Protein AF-A0A7S3LZS3-F1 (afdb_monomer_lite)

InterPro domains:
  IPR000595 Cyclic nucleotide-binding domain [PF00027] (1-46)
  IPR000595 Cyclic nucleotide-binding domain [PS50042] (1-44)
  IPR014710 RmlC-like jelly roll fold [G3DSA:2.60.120.10] (1-63)
  IPR018490 Cyclic nucleotide-binding domain superfamily [SSF51206] (1-46)

Sequence (162 aa):
VAELGPGDSFGEVALLLGVVSPVSVVAATDVTLLVMKDEVFLELAEAGGPELRTSLAAPADRYGAGIATLEAQQQEVRSRVKSLLPGWNWVGESDTAVGSAGTLEFDRLMGTVGSELYSRGNVVALGCQRLRVVEHGQCSVARGGRKVREIREGDFFGPEVA

Foldseek 3Di:
DDDDDPPDDDCLLCLVLLEDQQDDDDDPDDDDDDDDDSVVSNVVDVVVPPVSSCVSQVSCVVVQNHNVSVVVQLVVQLVVVCVLCVPDPQPAPPPDDDDPDRNVVSVVVSSYDDDDDDDPPDDPDDQFADKDAAQADKDFDDDPNHGDDIHGHSDIDGNVND

Radius of gyration: 18.59 Å; chains: 1; bounding box: 37×46×46 Å

Secondary structure (DSSP, 8-state):
-----TT---SHHHHHHTS--S-----SS--------HHHHHHHHHHTHHHHHHHHHHHHHTTT--HHHHHHHHHHHHHHHHHH-TTS--TT-----S-TTHHHHHHHHHHH-------TT----SS--S-EE--SSEEEEEETTEEEEEEETT-EE-GGG-

pLDDT: mean 76.86, std 13.48, range [41.47, 92.38]

Structure (mmCIF, N/CA/C/O backbone):
data_AF-A0A7S3LZS3-F1
#
_entry.id   AF-A0A7S3LZS3-F1
#
loop_
_atom_site.group_PDB
_atom_site.id
_atom_site.type_symbol
_atom_site.label_atom_id
_atom_site.label_alt_id
_atom_site.label_comp_id
_atom_site.label_asym_id
_atom_site.label_entity_id
_atom_site.label_seq_id
_atom_site.pdbx_PDB_ins_code
_atom_site.Cartn_x
_atom_site.Cartn_y
_atom_site.Cartn_z
_atom_site.occupancy
_atom_site.B_iso_or_equiv
_atom_site.auth_seq_id
_atom_site.auth_comp_id
_atom_site.auth_asym_id
_atom_site.auth_atom_id
_atom_site.pdbx_PDB_model_num
ATOM 1 N N . VAL A 1 1 ? 6.845 7.481 13.403 1.00 68.12 1 VAL A N 1
ATOM 2 C CA . VAL A 1 1 ? 5.365 7.439 13.433 1.00 68.12 1 VAL A CA 1
ATOM 3 C C . VAL A 1 1 ? 4.890 8.862 13.251 1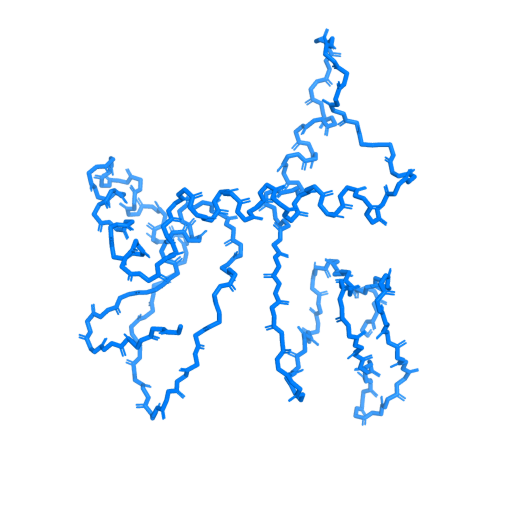.00 68.12 1 VAL A C 1
ATOM 5 O O . VAL A 1 1 ? 5.463 9.731 13.897 1.00 68.12 1 VAL A O 1
ATOM 8 N N . ALA A 1 2 ? 3.950 9.100 12.342 1.00 81.75 2 ALA A N 1
ATOM 9 C CA . ALA A 1 2 ? 3.384 10.420 12.102 1.00 81.75 2 ALA A CA 1
ATOM 10 C C . ALA A 1 2 ? 1.874 10.403 12.351 1.00 81.75 2 ALA A C 1
ATOM 12 O O . ALA A 1 2 ? 1.241 9.360 12.184 1.00 81.75 2 ALA A O 1
ATOM 13 N N . GLU A 1 3 ? 1.327 11.543 12.759 1.00 88.38 3 GLU A N 1
ATOM 14 C CA . GLU A 1 3 ? -0.105 11.730 12.995 1.00 88.38 3 GLU A CA 1
ATOM 15 C C . GLU A 1 3 ? -0.724 12.484 11.814 1.00 88.38 3 GLU A C 1
ATOM 17 O O . GLU A 1 3 ? -0.140 13.451 11.320 1.00 88.38 3 GLU A O 1
ATOM 22 N N . LEU A 1 4 ? -1.890 12.015 11.362 1.00 87.75 4 LEU A N 1
ATOM 23 C CA . LEU A 1 4 ? -2.684 12.637 10.303 1.00 87.75 4 LEU A CA 1
ATOM 24 C C . LEU A 1 4 ? -3.884 13.350 10.925 1.00 87.75 4 LEU A C 1
ATOM 26 O O . LEU A 1 4 ? -4.530 12.813 11.829 1.00 87.75 4 LEU A O 1
ATOM 30 N N . GLY A 1 5 ? -4.184 14.547 10.432 1.00 89.25 5 GLY A N 1
ATOM 31 C CA . GLY A 1 5 ? -5.295 15.378 10.875 1.00 89.25 5 GLY A CA 1
ATOM 32 C C . GLY A 1 5 ? -6.348 15.625 9.788 1.00 89.25 5 GLY A C 1
ATOM 33 O O . GLY A 1 5 ? -6.229 15.157 8.654 1.00 89.25 5 GLY A O 1
ATOM 34 N N . PRO A 1 6 ? -7.415 16.375 10.120 1.00 92.38 6 PRO A N 1
ATOM 35 C CA . PRO A 1 6 ? -8.429 16.766 9.148 1.00 92.38 6 PRO A CA 1
ATOM 36 C C . PRO A 1 6 ? -7.825 17.520 7.954 1.00 92.38 6 PRO A C 1
ATOM 38 O O . PRO A 1 6 ? -7.170 18.545 8.133 1.00 92.38 6 PRO A O 1
ATOM 41 N N . GLY A 1 7 ? -8.102 17.037 6.741 1.00 87.44 7 GLY A N 1
ATOM 42 C CA . GLY A 1 7 ? -7.610 17.623 5.488 1.00 87.44 7 GLY A CA 1
ATOM 43 C C . GLY A 1 7 ? -6.347 16.962 4.931 1.00 87.44 7 GLY A C 1
ATOM 44 O O . GLY A 1 7 ? -6.025 17.205 3.769 1.00 87.44 7 GLY A O 1
ATOM 45 N N . ASP A 1 8 ? -5.681 16.101 5.703 1.00 88.38 8 ASP A N 1
ATOM 46 C CA . ASP A 1 8 ? -4.566 15.302 5.195 1.00 88.38 8 ASP A CA 1
ATOM 47 C C . ASP A 1 8 ? -5.067 14.164 4.289 1.00 88.38 8 ASP A C 1
ATOM 49 O O . ASP A 1 8 ? -6.138 13.587 4.502 1.00 88.38 8 ASP A O 1
ATOM 53 N N . SER A 1 9 ? -4.265 13.827 3.279 1.00 87.50 9 SER A N 1
ATOM 54 C CA . SER A 1 9 ? -4.457 12.665 2.410 1.00 87.50 9 SER A CA 1
ATOM 55 C C . SER A 1 9 ? -3.380 11.615 2.669 1.00 87.50 9 SER A C 1
ATOM 57 O O . SER A 1 9 ? -2.319 11.914 3.219 1.00 87.50 9 SER A O 1
ATOM 59 N N . PHE A 1 10 ? -3.656 10.375 2.275 1.00 89.12 10 PHE A N 1
ATOM 60 C CA . PHE A 1 10 ? -2.674 9.298 2.291 1.00 89.12 10 PHE A CA 1
ATOM 61 C C . PHE A 1 10 ? -2.948 8.297 1.164 1.00 89.12 10 PHE A C 1
ATOM 63 O O . PHE A 1 10 ? -4.088 8.111 0.734 1.00 89.12 10 PHE A O 1
ATOM 70 N N . GLY A 1 11 ? -1.896 7.594 0.735 1.00 86.69 11 GLY A N 1
ATOM 71 C CA . GLY A 1 11 ? -1.967 6.543 -0.287 1.00 86.69 11 GLY A CA 1
ATOM 72 C C . GLY A 1 11 ? -1.809 7.040 -1.726 1.00 86.69 11 GLY A C 1
ATOM 73 O O . GLY A 1 11 ? -1.662 6.222 -2.630 1.00 86.69 11 GLY A O 1
ATOM 74 N N . GLU A 1 12 ? -1.761 8.352 -1.952 1.00 88.25 12 GLU A N 1
ATOM 75 C CA . GLU A 1 12 ? -1.657 8.942 -3.286 1.00 88.25 12 GLU A CA 1
ATOM 76 C C . GLU A 1 12 ? -0.377 8.544 -4.022 1.00 88.25 12 GLU A C 1
ATOM 78 O O . GLU A 1 12 ? -0.433 8.188 -5.196 1.00 88.25 12 GLU A O 1
ATOM 83 N N . VAL A 1 13 ? 0.770 8.510 -3.339 1.00 86.38 13 VAL A N 1
ATOM 84 C CA . VAL A 1 13 ? 2.030 8.100 -3.977 1.00 86.38 13 VAL A CA 1
ATOM 85 C C . VAL A 1 13 ? 2.019 6.617 -4.333 1.00 86.38 13 VAL A C 1
ATOM 87 O O . VAL A 1 13 ? 2.470 6.240 -5.412 1.00 86.38 13 VAL A O 1
ATOM 90 N N . ALA A 1 14 ? 1.451 5.775 -3.468 1.00 84.00 14 ALA A N 1
ATOM 91 C CA . ALA A 1 14 ? 1.305 4.351 -3.749 1.00 84.00 14 ALA A CA 1
ATOM 92 C C . ALA A 1 14 ? 0.425 4.122 -4.991 1.00 84.00 14 ALA A C 1
ATOM 94 O O . ALA A 1 14 ? 0.798 3.343 -5.866 1.00 84.00 14 ALA A O 1
ATOM 95 N N . LEU A 1 15 ? -0.677 4.873 -5.126 1.00 85.69 15 LEU A N 1
ATOM 96 C CA . LEU A 1 15 ? -1.522 4.852 -6.323 1.00 85.69 15 LEU A CA 1
ATOM 97 C C . LEU A 1 15 ? -0.771 5.342 -7.568 1.00 85.69 15 LEU A C 1
ATOM 99 O O . LEU A 1 15 ? -0.784 4.656 -8.586 1.00 85.69 15 LEU A O 1
ATOM 103 N N . LEU A 1 16 ? -0.075 6.483 -7.492 1.00 85.75 16 LEU A N 1
ATOM 104 C CA . LEU A 1 16 ? 0.676 7.052 -8.622 1.00 85.75 16 LEU A CA 1
ATOM 105 C C . LEU A 1 16 ? 1.775 6.122 -9.146 1.00 85.75 16 LEU A C 1
ATOM 107 O O . LEU A 1 16 ? 2.057 6.140 -10.346 1.00 85.75 16 LEU A O 1
ATOM 111 N N . LEU A 1 17 ? 2.398 5.351 -8.254 1.00 80.56 17 LEU A N 1
ATOM 112 C CA . LEU A 1 17 ? 3.433 4.371 -8.582 1.00 80.56 17 LEU A CA 1
ATOM 113 C C . LEU A 1 17 ? 2.859 2.984 -8.918 1.00 80.56 17 LEU A C 1
ATOM 115 O O . LEU A 1 17 ? 3.610 2.112 -9.345 1.00 80.56 17 LEU A O 1
ATOM 119 N N . GLY A 1 18 ? 1.551 2.771 -8.741 1.00 78.19 18 GLY A N 1
ATOM 120 C CA . GLY A 1 18 ? 0.898 1.484 -8.983 1.00 78.19 18 GLY A CA 1
ATOM 121 C C . GLY A 1 18 ? 1.338 0.383 -8.016 1.00 78.19 18 GLY A C 1
ATOM 122 O O . GLY A 1 18 ? 1.391 -0.781 -8.403 1.00 78.19 18 GLY A O 1
ATOM 123 N N . VAL A 1 19 ? 1.674 0.739 -6.774 1.00 72.06 19 VAL A N 1
ATOM 124 C CA . VAL A 1 19 ? 2.247 -0.182 -5.782 1.00 72.06 19 VAL A CA 1
ATOM 125 C C . VAL A 1 19 ? 1.420 -0.265 -4.508 1.00 72.06 19 VAL A C 1
ATOM 127 O O . VAL A 1 19 ? 0.592 0.592 -4.205 1.00 72.06 19 VAL A O 1
ATOM 130 N N . VAL A 1 20 ? 1.675 -1.304 -3.713 1.00 72.12 20 VAL A N 1
ATOM 131 C CA . VAL A 1 20 ? 1.108 -1.414 -2.367 1.00 72.12 20 VAL A CA 1
ATOM 132 C C . VAL A 1 20 ? 1.815 -0.427 -1.437 1.00 72.12 20 VAL A C 1
ATOM 134 O O . VAL A 1 20 ? 3.044 -0.368 -1.410 1.00 72.12 20 VAL A O 1
ATOM 137 N N . SER A 1 21 ? 1.043 0.340 -0.663 1.00 75.50 21 SER A N 1
ATOM 138 C CA . SER A 1 21 ? 1.607 1.223 0.362 1.00 75.50 21 SER A CA 1
ATOM 139 C C . SER A 1 21 ? 2.284 0.390 1.460 1.00 75.50 21 SER A C 1
ATOM 141 O O . SER A 1 21 ? 1.618 -0.452 2.066 1.00 75.50 21 SER A O 1
ATOM 143 N N . PRO A 1 22 ? 3.559 0.651 1.788 1.00 69.56 22 PRO A N 1
ATOM 144 C CA . PRO A 1 22 ? 4.241 0.012 2.913 1.00 69.56 22 PRO A CA 1
ATOM 145 C C . PRO A 1 22 ? 3.827 0.627 4.259 1.00 69.56 22 PRO A C 1
ATOM 147 O O . PRO A 1 22 ? 4.209 0.141 5.324 1.00 69.56 22 PRO A O 1
ATOM 150 N N . VAL A 1 23 ? 3.052 1.716 4.229 1.00 75.19 23 VAL A N 1
ATOM 151 C CA . VAL A 1 23 ? 2.573 2.416 5.419 1.00 75.19 23 VAL A CA 1
ATOM 152 C C . VAL A 1 23 ? 1.200 1.882 5.800 1.00 75.19 23 VAL A C 1
ATOM 154 O O . VAL A 1 23 ? 0.252 1.937 5.017 1.00 75.19 23 VAL A O 1
ATOM 157 N N . SER A 1 24 ? 1.088 1.408 7.039 1.00 80.12 24 SER A N 1
ATOM 158 C CA . SER A 1 24 ? -0.198 1.105 7.664 1.00 80.12 24 SER A CA 1
ATOM 159 C C . SER A 1 24 ? -0.777 2.365 8.297 1.00 80.12 24 SER A C 1
ATOM 161 O O . SER A 1 24 ? -0.112 3.014 9.104 1.00 80.12 24 SER A O 1
ATOM 163 N N . VAL A 1 25 ? -2.027 2.683 7.969 1.00 82.94 25 VAL A N 1
ATOM 164 C CA . VAL A 1 25 ? -2.783 3.766 8.606 1.00 82.94 25 VAL A CA 1
ATOM 165 C C . VAL A 1 25 ? -3.795 3.143 9.557 1.00 82.94 25 VAL A C 1
ATOM 167 O O . VAL A 1 25 ? -4.578 2.279 9.165 1.00 82.94 25 VAL A O 1
ATOM 170 N N . VAL A 1 26 ? -3.758 3.562 10.821 1.00 85.38 26 VAL A N 1
ATOM 171 C CA . VAL A 1 26 ? -4.650 3.071 11.876 1.00 85.38 26 VAL A CA 1
ATOM 172 C C . VAL A 1 26 ? -5.415 4.257 12.442 1.00 85.38 26 VAL A C 1
ATOM 174 O O . VAL A 1 26 ? -4.812 5.261 12.816 1.00 85.38 26 VAL A O 1
ATOM 177 N N . ALA A 1 27 ? -6.741 4.147 12.501 1.00 86.31 27 ALA A N 1
ATOM 178 C CA . ALA A 1 27 ? -7.576 5.179 13.095 1.00 86.31 27 ALA A CA 1
ATOM 179 C C . ALA A 1 27 ? -7.328 5.247 14.612 1.00 86.31 27 ALA A C 1
ATOM 181 O O . ALA A 1 27 ? -7.524 4.261 15.321 1.00 86.31 27 ALA A O 1
ATOM 182 N N . ALA A 1 28 ? -6.877 6.405 15.102 1.00 87.88 28 ALA A N 1
ATOM 183 C CA . ALA A 1 28 ? -6.671 6.643 16.533 1.00 87.88 28 ALA A CA 1
ATOM 184 C C . ALA A 1 28 ? -7.990 6.928 17.278 1.00 87.88 28 ALA A C 1
ATOM 186 O O . ALA A 1 28 ? -8.096 6.687 18.479 1.00 87.88 28 ALA A O 1
ATOM 187 N N . THR A 1 29 ? -8.992 7.431 16.557 1.00 88.25 29 THR A N 1
ATOM 188 C CA . THR A 1 29 ? -10.354 7.716 17.027 1.00 88.25 29 THR A CA 1
ATOM 189 C C . THR A 1 29 ? -11.359 7.286 15.961 1.00 88.25 29 THR A C 1
ATOM 191 O O . THR A 1 29 ? -10.967 6.860 14.874 1.00 88.25 29 THR A O 1
ATOM 194 N N . ASP A 1 30 ? -12.654 7.454 16.225 1.00 91.25 30 ASP A N 1
ATOM 195 C CA . ASP A 1 30 ? -13.660 7.387 15.165 1.00 91.25 30 ASP A CA 1
ATOM 196 C C . ASP A 1 30 ? -13.346 8.449 14.098 1.00 91.25 30 ASP A C 1
ATOM 198 O O . ASP A 1 30 ? -13.105 9.617 14.419 1.00 91.25 30 ASP A O 1
ATOM 202 N N . VAL A 1 31 ? -13.313 8.038 12.829 1.00 90.69 31 VAL A N 1
ATOM 203 C CA . VAL A 1 31 ? -12.974 8.898 11.687 1.00 90.69 31 VAL A CA 1
ATOM 204 C C . VAL A 1 31 ? -14.014 8.762 10.583 1.00 90.69 31 VAL A C 1
ATOM 206 O O . VAL A 1 31 ? -14.589 7.698 10.368 1.00 90.69 31 VAL A O 1
ATOM 209 N N . THR A 1 32 ? -14.235 9.852 9.853 1.00 91.44 32 THR A N 1
ATOM 210 C CA . THR A 1 32 ? -14.983 9.851 8.591 1.00 91.44 32 THR A CA 1
ATOM 211 C C . THR A 1 32 ? -14.017 10.220 7.478 1.00 91.44 32 THR A C 1
ATOM 213 O O . THR A 1 32 ? -13.337 11.239 7.573 1.00 91.44 32 THR A O 1
ATOM 216 N N . LEU A 1 33 ? -13.950 9.393 6.435 1.00 89.38 33 LEU A N 1
ATOM 217 C CA . LEU A 1 33 ? -13.035 9.577 5.312 1.00 89.38 33 LEU A CA 1
ATOM 218 C C . LEU A 1 33 ? -13.816 9.832 4.024 1.00 89.38 33 LEU A C 1
ATOM 220 O O . LEU A 1 33 ? -14.845 9.204 3.775 1.00 89.38 33 LEU A O 1
ATOM 224 N N . LEU A 1 34 ? -13.291 10.729 3.192 1.00 91.31 34 LEU A N 1
ATOM 225 C CA . LEU A 1 34 ? -13.705 10.858 1.800 1.00 91.31 34 LEU A CA 1
ATOM 226 C C . LEU A 1 34 ? -12.805 9.951 0.963 1.00 91.31 34 LEU A C 1
ATOM 228 O O . LEU A 1 34 ? -11.584 10.033 1.063 1.00 91.31 34 LEU A O 1
ATOM 232 N N . VAL A 1 35 ? -13.407 9.072 0.164 1.00 90.19 35 VAL A N 1
ATOM 233 C CA . VAL A 1 35 ? -12.679 8.047 -0.592 1.00 90.19 35 VAL A CA 1
ATOM 234 C C . VAL A 1 35 ? -12.919 8.239 -2.082 1.00 90.19 35 VAL A C 1
ATOM 236 O O . VAL A 1 35 ? -14.059 8.392 -2.522 1.00 90.19 35 VAL A O 1
ATOM 239 N N . MET A 1 36 ? -11.837 8.196 -2.853 1.00 88.94 36 MET A N 1
ATOM 240 C CA . MET A 1 36 ? -11.851 8.185 -4.312 1.00 88.94 36 MET A CA 1
ATOM 241 C C . MET A 1 36 ? -11.388 6.813 -4.805 1.00 88.94 36 MET A C 1
ATOM 243 O O . MET A 1 36 ? -10.495 6.212 -4.210 1.00 88.94 36 MET A O 1
ATOM 247 N N . LYS A 1 37 ? -12.008 6.309 -5.878 1.00 88.88 37 LYS A N 1
ATOM 248 C CA . LYS A 1 37 ? -11.537 5.089 -6.545 1.00 88.88 37 LYS A CA 1
ATOM 249 C C . LYS A 1 37 ? -10.198 5.353 -7.232 1.00 88.88 37 LYS A C 1
ATOM 251 O O . LYS A 1 37 ? -9.980 6.446 -7.749 1.00 88.88 37 LYS A O 1
ATOM 256 N N . ASP A 1 38 ? -9.349 4.338 -7.259 1.00 86.50 38 ASP A N 1
ATOM 257 C CA . ASP A 1 38 ? -8.034 4.356 -7.899 1.00 86.50 38 ASP A CA 1
ATOM 258 C C . ASP A 1 38 ? -8.103 4.757 -9.378 1.00 86.50 38 ASP A C 1
ATOM 260 O O . ASP A 1 38 ? -7.406 5.681 -9.778 1.00 86.50 38 ASP A O 1
ATOM 264 N N . GLU A 1 39 ? -8.993 4.145 -10.160 1.00 87.50 39 GLU A N 1
ATOM 265 C CA . GLU A 1 39 ? -9.189 4.450 -11.586 1.00 87.50 39 GLU A CA 1
ATOM 266 C C . GLU A 1 39 ? -9.464 5.947 -11.815 1.00 87.50 39 GLU A C 1
ATOM 268 O O . GLU A 1 39 ? -8.787 6.601 -12.605 1.00 87.50 39 GLU A O 1
ATOM 273 N N . VAL A 1 40 ? -10.390 6.519 -11.039 1.00 90.25 40 VAL A N 1
ATOM 274 C CA . VAL A 1 40 ? -10.771 7.940 -11.126 1.00 90.25 40 VAL A CA 1
ATOM 275 C C . VAL A 1 40 ? -9.619 8.853 -10.704 1.00 90.25 40 VAL A C 1
ATOM 277 O O . VAL A 1 40 ? -9.392 9.900 -11.309 1.00 90.25 40 VAL A O 1
ATOM 280 N N . PHE A 1 41 ? -8.885 8.469 -9.659 1.00 90.94 41 PHE A N 1
ATOM 281 C CA . PHE A 1 41 ? -7.723 9.222 -9.200 1.00 90.94 41 PHE A CA 1
ATOM 282 C C . PHE A 1 41 ? -6.616 9.249 -10.260 1.00 90.94 41 PHE A C 1
ATOM 284 O O . PHE A 1 41 ? -6.036 10.304 -10.516 1.00 90.94 41 PHE A O 1
ATOM 291 N N . LEU A 1 42 ? -6.339 8.107 -10.894 1.00 89.62 42 LEU A N 1
ATOM 292 C CA . LEU A 1 42 ? -5.322 7.985 -11.935 1.00 89.62 42 LEU A CA 1
ATOM 293 C C . LEU A 1 42 ? -5.687 8.800 -13.180 1.00 89.62 42 LEU A C 1
ATOM 295 O O . LEU A 1 42 ? -4.834 9.535 -13.675 1.00 89.62 42 LEU A O 1
ATOM 299 N N . GLU A 1 43 ? -6.948 8.751 -13.621 1.00 90.62 43 GLU A N 1
ATOM 300 C CA . GLU A 1 43 ? -7.455 9.594 -14.713 1.00 90.62 43 GLU A CA 1
ATOM 301 C C . GLU A 1 43 ? -7.273 11.088 -14.407 1.00 90.62 43 GLU A C 1
ATOM 303 O O . GLU A 1 43 ? -6.809 11.857 -15.251 1.00 90.62 43 GLU A O 1
ATOM 308 N N . LEU A 1 44 ? -7.587 11.511 -13.178 1.00 90.12 44 LEU A N 1
ATOM 309 C CA . LEU A 1 44 ? -7.432 12.899 -12.743 1.00 90.12 44 LEU A CA 1
ATOM 310 C C . LEU A 1 44 ? -5.958 13.323 -12.682 1.00 90.12 44 LEU A C 1
ATOM 312 O O . LEU A 1 44 ? -5.611 14.420 -13.126 1.00 90.12 44 LEU A O 1
ATOM 316 N N . ALA A 1 45 ? -5.083 12.460 -12.165 1.00 88.81 45 ALA A N 1
ATOM 317 C CA . ALA A 1 45 ? -3.647 12.710 -12.100 1.00 88.81 45 ALA A CA 1
ATOM 318 C C . ALA A 1 45 ? -3.000 12.777 -13.493 1.00 88.81 45 ALA A C 1
ATOM 320 O O . ALA A 1 45 ? -2.047 13.531 -13.694 1.00 88.81 45 ALA A O 1
ATOM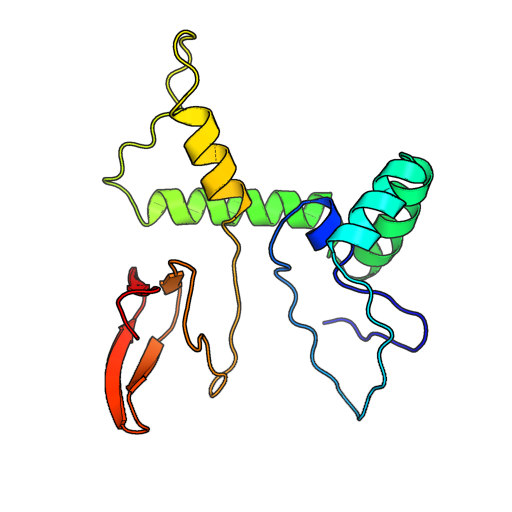 321 N N . GLU A 1 46 ? -3.500 12.000 -14.453 1.00 89.12 46 GLU A N 1
ATOM 322 C CA . GLU A 1 46 ? -3.075 12.061 -15.850 1.00 89.12 46 GLU A CA 1
ATOM 323 C C . GLU A 1 46 ? -3.565 13.348 -16.525 1.00 89.12 46 GLU A C 1
ATOM 325 O O . GLU A 1 46 ? -2.761 14.088 -17.095 1.00 89.12 46 GLU A O 1
ATOM 330 N N . ALA A 1 47 ? -4.853 13.676 -16.384 1.00 91.94 47 ALA A N 1
ATOM 331 C CA . ALA A 1 47 ? -5.452 14.873 -16.971 1.00 91.94 47 ALA A CA 1
ATOM 332 C C . ALA A 1 47 ? -4.855 16.185 -16.427 1.00 91.94 47 ALA A C 1
ATOM 334 O O . ALA A 1 47 ? -4.732 17.161 -17.166 1.00 91.94 47 ALA A O 1
ATOM 335 N N . GLY A 1 48 ? -4.475 16.222 -15.146 1.00 89.56 48 GLY A N 1
ATOM 336 C CA . GLY A 1 48 ? -3.866 17.396 -14.511 1.00 89.56 48 GLY A CA 1
ATOM 337 C C . GLY A 1 48 ? -2.368 17.578 -14.774 1.00 89.56 48 GLY A C 1
ATOM 338 O O . GLY A 1 48 ? -1.799 18.593 -14.371 1.00 89.56 48 GLY A O 1
ATOM 339 N N . GLY A 1 49 ? -1.719 16.621 -15.442 1.00 90.44 49 GLY A N 1
ATOM 340 C CA . GLY A 1 49 ? -0.315 16.714 -15.830 1.00 90.44 49 GLY A CA 1
ATOM 341 C C . GLY A 1 49 ? 0.698 16.689 -14.666 1.00 90.44 49 GLY A C 1
ATOM 342 O O . GLY A 1 49 ? 0.360 16.400 -13.514 1.00 90.44 49 GLY A O 1
ATOM 343 N N . PRO A 1 50 ? 1.984 16.973 -14.952 1.00 87.19 50 PRO A N 1
ATOM 344 C CA . PRO A 1 50 ? 3.082 16.818 -13.989 1.00 87.19 50 PRO A CA 1
ATOM 345 C C . PRO A 1 50 ? 2.963 17.700 -12.741 1.00 87.19 50 PRO A C 1
ATOM 347 O O . PRO A 1 50 ? 3.392 17.301 -11.658 1.00 87.19 50 PRO A O 1
ATOM 350 N N . GLU A 1 51 ? 2.374 18.888 -12.877 1.00 86.75 51 GLU A N 1
ATOM 351 C CA . GLU A 1 51 ? 2.201 19.845 -11.778 1.00 86.75 51 GLU A CA 1
ATOM 352 C C . GLU A 1 51 ? 1.256 19.295 -10.708 1.00 86.75 51 GLU A C 1
ATOM 354 O O . GLU A 1 51 ? 1.584 19.323 -9.520 1.00 86.75 51 GLU A O 1
ATOM 359 N N . LEU A 1 52 ? 0.124 18.716 -11.127 1.00 84.50 52 LEU A N 1
ATOM 360 C CA . LEU A 1 52 ? -0.816 18.075 -10.214 1.00 84.50 52 LEU A CA 1
ATOM 361 C C . LEU A 1 52 ? -0.211 16.822 -9.576 1.00 84.50 52 LEU A C 1
ATOM 363 O O . LEU A 1 52 ? -0.340 16.622 -8.375 1.00 84.50 52 LEU A O 1
ATOM 367 N N . ARG A 1 53 ? 0.511 15.996 -10.342 1.00 82.50 53 ARG A N 1
ATOM 368 C CA . ARG A 1 53 ? 1.211 14.828 -9.774 1.00 82.50 53 ARG A CA 1
ATOM 369 C C . ARG A 1 53 ? 2.223 15.241 -8.704 1.00 82.50 53 ARG A C 1
ATOM 371 O O . ARG A 1 53 ? 2.318 14.589 -7.669 1.00 82.50 53 ARG A O 1
ATOM 378 N N . THR A 1 54 ? 2.942 16.338 -8.933 1.00 83.75 54 THR A N 1
ATOM 379 C CA . THR A 1 54 ? 3.916 16.876 -7.974 1.00 83.75 54 THR A CA 1
ATOM 380 C C . THR A 1 54 ? 3.223 17.405 -6.720 1.00 83.75 54 THR A C 1
ATOM 382 O O . THR A 1 54 ? 3.659 17.110 -5.609 1.00 83.75 54 THR A O 1
ATOM 385 N N . SER A 1 55 ? 2.121 18.144 -6.871 1.00 84.25 55 SER A N 1
ATOM 386 C CA . SER A 1 55 ? 1.373 18.667 -5.724 1.00 84.25 55 SER A CA 1
ATOM 387 C C . SER A 1 55 ? 0.692 17.563 -4.911 1.00 84.25 55 SER A C 1
ATOM 389 O O . SER A 1 55 ? 0.616 17.687 -3.692 1.00 84.25 55 SER A O 1
ATOM 391 N N . LEU A 1 56 ? 0.273 16.469 -5.556 1.00 82.06 56 LEU A N 1
ATOM 392 C CA . LEU A 1 56 ? -0.243 15.268 -4.898 1.00 82.06 56 LEU A CA 1
ATOM 393 C C . LEU A 1 56 ? 0.858 14.479 -4.182 1.00 82.06 56 LEU A C 1
ATOM 395 O O . LEU A 1 56 ? 0.599 13.915 -3.132 1.00 82.06 56 LEU A O 1
ATOM 399 N N . ALA A 1 57 ? 2.088 14.451 -4.698 1.00 78.25 57 ALA A N 1
ATOM 400 C CA . ALA A 1 57 ? 3.189 13.738 -4.047 1.00 78.25 57 ALA A CA 1
ATOM 401 C C . ALA A 1 57 ? 3.811 14.508 -2.865 1.00 78.25 57 ALA A C 1
ATOM 403 O O . ALA A 1 57 ? 4.336 13.893 -1.938 1.00 78.25 57 ALA A O 1
ATOM 404 N N . ALA A 1 58 ? 3.739 15.844 -2.867 1.00 80.56 58 ALA A N 1
ATOM 405 C CA . ALA A 1 58 ? 4.384 16.689 -1.858 1.00 80.56 58 ALA A CA 1
ATOM 406 C C . ALA A 1 58 ? 3.926 16.444 -0.396 1.00 80.56 58 ALA A C 1
ATOM 408 O O . ALA A 1 58 ? 4.762 16.528 0.509 1.00 80.56 58 ALA A O 1
ATOM 409 N N . PRO A 1 59 ? 2.644 16.144 -0.097 1.00 78.62 59 PRO A N 1
ATOM 410 C CA . PRO A 1 59 ? 2.217 15.765 1.249 1.00 78.62 59 PRO A CA 1
ATOM 411 C C . PRO A 1 59 ? 2.914 14.509 1.779 1.00 78.62 59 PRO A C 1
ATOM 413 O O . PRO A 1 59 ? 3.268 14.470 2.957 1.00 78.62 59 PRO A O 1
ATOM 416 N N . ALA A 1 60 ? 3.175 13.516 0.927 1.00 77.31 60 ALA A N 1
ATOM 417 C CA . ALA A 1 60 ? 3.772 12.248 1.338 1.00 77.31 60 ALA A CA 1
ATOM 418 C C . ALA A 1 60 ? 5.210 12.393 1.852 1.00 77.31 60 ALA A C 1
ATOM 420 O O . ALA A 1 60 ? 5.626 11.662 2.758 1.00 77.31 60 ALA A O 1
ATOM 421 N N . ASP A 1 61 ? 5.958 13.371 1.333 1.00 78.56 61 ASP A N 1
ATOM 422 C CA . ASP A 1 61 ? 7.312 13.680 1.801 1.00 78.56 61 ASP A CA 1
ATOM 423 C C . ASP A 1 61 ? 7.328 14.058 3.288 1.00 78.56 61 ASP A C 1
ATOM 425 O O . ASP A 1 61 ? 8.250 13.680 4.014 1.00 78.56 61 ASP A O 1
ATOM 429 N N . ARG A 1 62 ? 6.273 14.725 3.785 1.00 77.19 62 ARG A N 1
ATOM 430 C CA . ARG A 1 62 ? 6.155 15.130 5.202 1.00 77.19 62 ARG A CA 1
ATOM 431 C C . ARG A 1 62 ? 6.166 13.944 6.158 1.00 77.19 62 ARG A C 1
ATOM 433 O O . ARG A 1 62 ? 6.536 14.092 7.321 1.00 77.19 62 ARG A O 1
ATOM 440 N N . TYR A 1 63 ? 5.771 12.776 5.666 1.00 75.12 63 TYR A N 1
ATOM 441 C CA . TYR A 1 63 ? 5.630 11.557 6.450 1.00 75.12 63 TYR A CA 1
ATOM 442 C C . TYR A 1 63 ? 6.684 10.503 6.096 1.00 75.12 63 TYR A C 1
ATOM 444 O O . TYR A 1 63 ? 6.607 9.372 6.573 1.00 75.12 63 TYR A O 1
ATOM 452 N N . GLY A 1 64 ? 7.680 10.866 5.278 1.00 75.19 64 GLY A N 1
ATOM 453 C CA . GLY A 1 64 ? 8.709 9.941 4.809 1.00 75.19 64 GLY A CA 1
ATOM 454 C C . GLY A 1 64 ? 8.181 8.886 3.833 1.00 75.19 64 GLY A C 1
ATOM 455 O O . GLY A 1 64 ? 8.818 7.853 3.669 1.00 75.19 64 GLY A O 1
ATOM 456 N N . ALA A 1 65 ? 7.036 9.134 3.192 1.00 76.00 65 ALA A N 1
ATOM 457 C CA . ALA A 1 65 ? 6.402 8.247 2.214 1.00 76.00 65 ALA A CA 1
ATOM 458 C C . ALA A 1 65 ? 6.464 8.815 0.781 1.00 76.00 65 ALA A C 1
ATOM 460 O O . ALA A 1 65 ? 5.648 8.466 -0.070 1.00 76.00 65 ALA A O 1
ATOM 461 N N . GLY A 1 66 ? 7.424 9.708 0.527 1.00 80.56 66 GLY A N 1
ATOM 462 C CA . GLY A 1 66 ? 7.672 10.309 -0.780 1.00 80.56 66 GLY A CA 1
ATOM 463 C C . GLY A 1 66 ? 8.019 9.299 -1.872 1.00 80.56 66 GLY A C 1
ATOM 464 O O . GLY A 1 66 ? 8.414 8.166 -1.583 1.00 80.56 66 G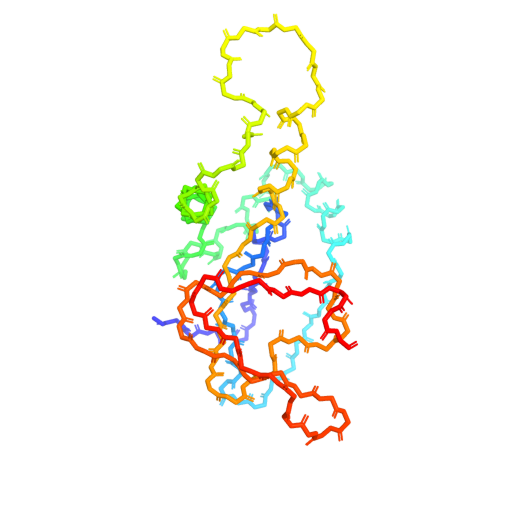LY A O 1
ATOM 465 N N . ILE A 1 67 ? 7.939 9.741 -3.133 1.00 79.38 67 ILE A N 1
ATOM 466 C CA . ILE A 1 67 ? 8.212 8.905 -4.319 1.00 79.38 67 ILE A CA 1
ATOM 467 C C . ILE A 1 67 ? 9.565 8.197 -4.192 1.00 79.38 67 ILE A C 1
ATOM 469 O O . ILE A 1 67 ? 9.618 6.972 -4.242 1.00 79.38 67 ILE A O 1
ATOM 473 N N . ALA A 1 68 ? 10.640 8.950 -3.941 1.00 80.88 68 ALA A N 1
ATOM 474 C CA . ALA A 1 68 ? 11.990 8.395 -3.860 1.00 80.88 68 ALA A CA 1
ATOM 475 C C . ALA A 1 68 ? 12.140 7.360 -2.730 1.00 80.88 68 ALA A C 1
ATOM 477 O O . ALA A 1 68 ? 12.834 6.355 -2.889 1.00 80.88 68 ALA A O 1
ATOM 478 N N . THR A 1 69 ? 11.472 7.574 -1.590 1.00 80.31 69 THR A N 1
ATOM 479 C CA . THR A 1 69 ? 11.503 6.622 -0.473 1.00 80.31 69 THR A CA 1
ATOM 480 C C . THR A 1 69 ? 10.784 5.329 -0.832 1.00 80.31 69 THR A C 1
ATOM 482 O O . THR A 1 69 ? 11.303 4.246 -0.560 1.00 80.31 69 THR A O 1
ATOM 485 N N . LEU A 1 70 ? 9.612 5.424 -1.466 1.00 75.06 70 LEU A N 1
ATOM 486 C CA . LEU A 1 70 ? 8.857 4.248 -1.891 1.00 75.06 70 LEU A CA 1
ATOM 487 C C . LEU A 1 70 ? 9.576 3.476 -2.999 1.00 75.06 70 LEU A C 1
ATOM 489 O O . LEU A 1 70 ? 9.598 2.250 -2.955 1.00 75.06 70 LEU A O 1
ATOM 493 N N . GLU A 1 71 ? 10.211 4.158 -3.950 1.00 79.00 71 GLU A N 1
ATOM 494 C CA . GLU A 1 71 ? 11.037 3.515 -4.978 1.00 79.00 71 GLU A CA 1
ATOM 495 C C . GLU A 1 71 ? 12.229 2.767 -4.365 1.00 79.00 71 GLU A C 1
ATOM 497 O O . GLU A 1 71 ? 12.488 1.614 -4.717 1.00 79.00 71 GLU A O 1
ATOM 502 N N . ALA A 1 72 ? 12.924 3.376 -3.399 1.00 80.75 72 ALA A N 1
ATOM 503 C CA . ALA A 1 72 ? 14.021 2.722 -2.690 1.00 80.75 72 ALA A CA 1
ATOM 504 C C . ALA A 1 72 ? 13.543 1.475 -1.924 1.00 80.75 72 ALA A C 1
ATOM 506 O O . ALA A 1 72 ? 14.164 0.414 -2.018 1.00 80.75 72 ALA A O 1
ATOM 507 N N . GLN A 1 73 ? 12.408 1.573 -1.224 1.00 75.81 73 GLN A N 1
ATOM 508 C CA . GLN A 1 73 ? 11.801 0.442 -0.516 1.00 75.81 73 GLN A CA 1
ATOM 509 C C . GLN A 1 73 ? 11.365 -0.669 -1.475 1.00 75.81 73 GLN A C 1
ATOM 511 O O . GLN A 1 73 ? 11.601 -1.844 -1.200 1.00 75.81 73 GLN A O 1
ATOM 516 N N . GLN A 1 74 ? 10.782 -0.328 -2.626 1.00 74.31 74 GLN A N 1
ATOM 517 C CA . GLN A 1 74 ? 10.452 -1.314 -3.654 1.00 74.31 74 GLN A CA 1
ATOM 518 C C . GLN A 1 74 ? 11.697 -2.039 -4.140 1.00 74.31 74 GLN A C 1
ATOM 520 O O . GLN A 1 74 ? 11.687 -3.262 -4.249 1.00 74.31 74 GLN A O 1
ATOM 525 N N . GLN A 1 75 ? 12.779 -1.315 -4.418 1.00 78.81 75 GLN A N 1
ATOM 526 C CA . GLN A 1 75 ? 14.010 -1.934 -4.890 1.00 78.81 75 GLN A CA 1
ATOM 527 C C . GLN A 1 75 ? 14.617 -2.880 -3.842 1.00 78.81 75 GLN A C 1
ATOM 529 O O . GLN A 1 75 ? 15.126 -3.952 -4.192 1.00 78.81 75 GLN A O 1
ATOM 534 N N . GLU A 1 76 ? 14.516 -2.531 -2.560 1.00 82.06 76 GLU A N 1
ATOM 535 C CA . GLU A 1 76 ? 14.908 -3.400 -1.450 1.00 82.06 76 GLU A CA 1
ATOM 536 C C . GLU A 1 76 ? 14.042 -4.669 -1.393 1.00 82.06 76 GLU A C 1
ATOM 538 O O . GLU A 1 76 ? 14.580 -5.780 -1.400 1.00 82.06 76 GLU A O 1
ATOM 543 N N . VAL A 1 77 ? 12.711 -4.526 -1.423 1.00 76.44 77 VAL A N 1
ATOM 544 C CA . VAL A 1 77 ? 11.767 -5.658 -1.428 1.00 76.44 77 VAL A CA 1
ATOM 545 C C . VAL A 1 77 ? 12.009 -6.554 -2.641 1.00 76.44 77 VAL A C 1
ATOM 547 O O . VAL A 1 77 ? 12.059 -7.776 -2.507 1.00 76.44 77 VAL A O 1
ATOM 550 N N . ARG A 1 78 ? 12.241 -5.972 -3.821 1.00 75.69 78 ARG A N 1
ATOM 551 C CA . ARG A 1 78 ? 12.560 -6.716 -5.046 1.00 75.69 78 ARG A CA 1
ATOM 552 C C . ARG A 1 78 ? 13.818 -7.554 -4.885 1.00 75.69 78 ARG A C 1
ATOM 554 O O . ARG A 1 78 ? 13.822 -8.733 -5.231 1.00 75.69 78 ARG A O 1
ATOM 561 N N . SER A 1 79 ? 14.868 -6.958 -4.329 1.00 79.88 79 SER A N 1
ATOM 562 C CA . SER A 1 79 ? 16.133 -7.648 -4.064 1.00 79.88 79 SER A CA 1
ATOM 563 C C . SER A 1 79 ? 15.951 -8.796 -3.065 1.00 79.88 79 SER A C 1
ATOM 565 O O . SER A 1 79 ? 16.553 -9.857 -3.222 1.00 79.88 79 SER A O 1
ATOM 567 N N . ARG A 1 80 ? 15.073 -8.621 -2.073 1.00 77.81 80 ARG A N 1
ATOM 568 C CA . ARG A 1 80 ? 14.766 -9.643 -1.067 1.00 77.81 80 ARG A CA 1
ATOM 569 C C . ARG A 1 80 ? 13.901 -10.781 -1.608 1.00 77.81 80 ARG A C 1
ATOM 571 O O . ARG A 1 80 ? 14.173 -11.943 -1.339 1.00 77.81 80 ARG A O 1
ATOM 578 N N . VAL A 1 81 ? 12.906 -10.487 -2.439 1.00 75.00 81 VAL A N 1
ATOM 579 C CA . VAL A 1 81 ? 12.124 -11.528 -3.126 1.00 75.00 81 VAL A CA 1
ATOM 580 C C . VAL A 1 81 ? 13.014 -12.350 -4.060 1.00 75.00 81 VAL A C 1
ATOM 582 O O . VAL A 1 81 ? 12.896 -13.575 -4.088 1.00 75.00 81 VAL A O 1
ATOM 585 N N . LYS A 1 82 ? 13.969 -11.707 -4.749 1.00 75.19 82 LYS A N 1
ATOM 586 C CA . LYS A 1 82 ? 14.993 -12.412 -5.535 1.00 75.19 82 LYS A CA 1
ATOM 587 C C . LYS A 1 82 ? 15.810 -13.388 -4.683 1.00 75.19 82 LYS A C 1
ATOM 589 O O . LYS A 1 82 ? 16.047 -14.509 -5.129 1.00 75.19 82 LYS A O 1
ATOM 594 N N . SER A 1 83 ? 16.211 -13.005 -3.466 1.00 79.44 83 SER A N 1
ATOM 595 C CA . SER A 1 83 ? 17.002 -13.883 -2.591 1.00 79.44 83 SER A CA 1
ATOM 596 C C . SER A 1 83 ? 16.199 -15.038 -1.985 1.00 79.44 83 SER A C 1
ATOM 598 O O . SER A 1 83 ? 16.766 -16.104 -1.754 1.00 79.44 83 SER A O 1
ATOM 600 N N . LEU A 1 84 ? 14.891 -14.862 -1.767 1.00 74.75 84 LEU A N 1
ATOM 601 C CA . LEU A 1 84 ? 13.994 -15.910 -1.260 1.00 74.75 84 LEU A CA 1
ATOM 602 C C . LEU A 1 84 ? 13.627 -16.967 -2.312 1.00 74.75 84 LEU A C 1
ATOM 604 O O . LEU A 1 84 ? 13.146 -18.044 -1.964 1.00 74.75 84 LEU A O 1
ATOM 608 N N . LEU A 1 85 ? 13.880 -16.692 -3.591 1.00 73.69 85 LEU A N 1
ATOM 609 C CA . LEU A 1 85 ? 13.598 -17.597 -4.705 1.00 73.69 85 LEU A CA 1
ATOM 610 C C . LEU A 1 85 ? 14.879 -17.905 -5.509 1.00 73.69 85 LEU A C 1
ATOM 612 O O . LEU A 1 85 ? 14.931 -17.654 -6.716 1.00 73.69 85 LEU A O 1
ATOM 616 N N . PRO A 1 86 ? 15.920 -18.493 -4.882 1.00 63.12 86 PRO A N 1
ATOM 617 C CA . PRO A 1 8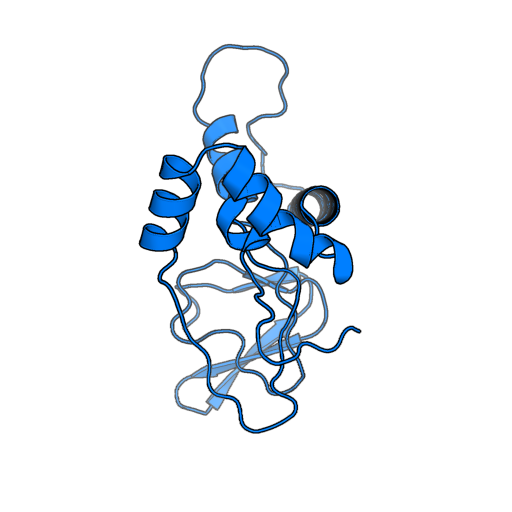6 ? 17.245 -18.659 -5.490 1.00 63.12 86 PRO A CA 1
ATOM 618 C C . PRO A 1 86 ? 17.304 -19.698 -6.628 1.00 63.12 86 PRO A C 1
ATOM 620 O O . PRO A 1 86 ? 18.358 -19.891 -7.224 1.00 63.12 86 PRO A O 1
ATOM 623 N N . GLY A 1 87 ? 16.194 -20.378 -6.936 1.00 59.56 87 GLY A N 1
ATOM 624 C CA . GLY A 1 87 ? 16.081 -21.340 -8.039 1.00 59.56 87 GLY A CA 1
ATOM 625 C C . GLY A 1 87 ? 15.126 -20.911 -9.153 1.00 59.56 87 GLY A C 1
ATOM 626 O O . GLY A 1 87 ? 14.934 -21.662 -10.108 1.00 59.56 87 GLY A O 1
ATOM 627 N N . TRP A 1 88 ? 14.499 -19.737 -9.038 1.00 62.81 88 TRP A N 1
ATOM 628 C CA . TRP A 1 88 ? 13.676 -19.218 -10.121 1.00 62.81 88 TRP A CA 1
ATOM 629 C C . TRP A 1 88 ? 14.611 -18.657 -11.191 1.00 62.81 88 TRP A C 1
ATOM 631 O O . TRP A 1 88 ? 15.394 -17.749 -10.919 1.00 62.81 88 TRP A O 1
ATOM 641 N N . ASN A 1 89 ? 14.550 -19.198 -12.411 1.00 56.72 89 ASN A N 1
ATOM 642 C CA . ASN A 1 89 ? 15.224 -18.590 -13.555 1.00 56.72 89 ASN A CA 1
ATOM 643 C C . ASN A 1 89 ? 14.525 -17.265 -13.849 1.00 56.72 89 ASN A C 1
ATOM 645 O O . ASN A 1 89 ? 13.541 -17.223 -14.587 1.00 56.72 89 ASN A O 1
ATOM 649 N N . TRP A 1 90 ? 14.988 -16.195 -13.211 1.00 58.44 90 TRP A N 1
ATOM 650 C CA . TRP A 1 90 ? 14.538 -14.838 -13.466 1.00 58.44 90 TRP A CA 1
ATOM 651 C C . TRP A 1 90 ? 14.939 -14.471 -14.898 1.00 58.44 90 TRP A C 1
ATOM 653 O O . TRP A 1 90 ? 16.064 -14.055 -15.169 1.00 58.44 90 TRP A O 1
ATOM 663 N N . VAL A 1 91 ? 14.046 -14.719 -15.855 1.00 49.88 91 VAL A N 1
ATOM 664 C CA . VAL A 1 91 ? 14.281 -14.397 -17.263 1.00 49.88 91 VAL A CA 1
ATOM 665 C C . VAL A 1 91 ? 14.252 -12.875 -17.397 1.00 49.88 91 VAL A C 1
ATOM 667 O O . VAL A 1 91 ? 13.181 -12.280 -17.380 1.00 49.88 91 VAL A O 1
ATOM 670 N N . GLY A 1 92 ? 15.418 -12.235 -17.513 1.00 50.97 92 GLY A N 1
ATOM 671 C CA . GLY A 1 92 ? 15.470 -10.793 -17.772 1.00 50.97 92 GLY A CA 1
ATOM 672 C C . GLY A 1 92 ? 16.798 -10.077 -17.534 1.00 50.97 92 GLY A C 1
ATOM 673 O O . GLY A 1 92 ? 16.935 -8.955 -18.002 1.00 50.97 92 GLY A O 1
ATOM 674 N N . GLU A 1 93 ? 17.783 -10.689 -16.870 1.00 49.84 93 GLU A N 1
ATOM 675 C CA . GLU A 1 93 ? 19.077 -10.028 -16.590 1.00 49.84 93 GLU A CA 1
ATOM 676 C C . GLU A 1 93 ? 20.168 -10.285 -17.647 1.00 49.84 93 GLU A C 1
ATOM 678 O O . GLU A 1 93 ? 21.285 -9.787 -17.524 1.00 49.84 93 GLU A O 1
ATOM 683 N N . SER A 1 94 ? 19.875 -11.040 -18.711 1.00 43.09 94 SER A N 1
ATOM 684 C CA . SER A 1 94 ? 20.814 -11.205 -19.825 1.00 43.09 94 SER A CA 1
ATOM 685 C C . SER A 1 94 ? 20.790 -9.960 -20.712 1.00 43.09 94 SER A C 1
ATOM 687 O O . SER A 1 94 ? 19.838 -9.746 -21.459 1.00 43.09 94 SER A O 1
ATOM 689 N N . ASP A 1 95 ? 21.859 -9.170 -20.629 1.00 44.88 95 ASP A N 1
ATOM 690 C CA . ASP A 1 95 ? 22.160 -7.925 -21.356 1.00 44.88 95 ASP A CA 1
ATOM 691 C C . ASP A 1 95 ? 22.346 -8.106 -22.883 1.00 44.88 95 ASP A C 1
ATOM 693 O O . ASP A 1 95 ? 23.233 -7.548 -23.525 1.00 44.88 95 ASP A O 1
ATOM 697 N N . THR A 1 96 ? 21.517 -8.939 -23.504 1.00 42.41 96 THR A N 1
ATOM 698 C CA . THR A 1 96 ? 21.523 -9.177 -24.944 1.00 42.41 96 THR A CA 1
ATOM 699 C C . THR A 1 96 ? 20.097 -9.147 -25.448 1.00 42.41 96 THR A C 1
ATOM 701 O O . THR A 1 96 ? 19.332 -10.100 -25.301 1.00 42.41 96 THR A O 1
ATOM 704 N N . ALA A 1 97 ? 19.753 -8.013 -26.049 1.00 47.53 97 ALA A N 1
ATOM 705 C CA . ALA A 1 97 ? 18.549 -7.828 -26.830 1.00 47.53 97 ALA A CA 1
ATOM 706 C C . ALA A 1 97 ? 18.356 -8.991 -27.819 1.00 47.53 97 ALA A C 1
ATOM 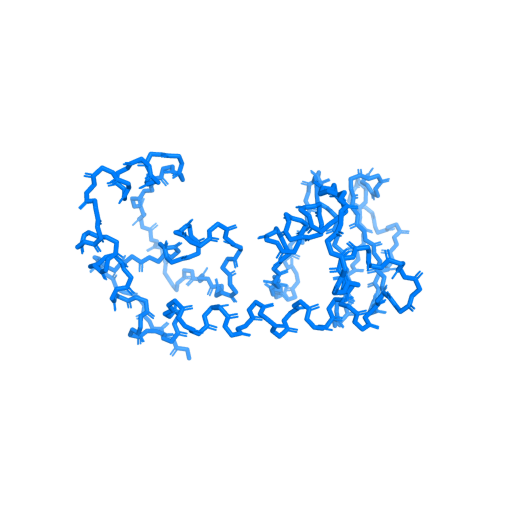708 O O . ALA A 1 97 ? 19.236 -9.239 -28.636 1.00 47.53 97 ALA A O 1
ATOM 709 N N . VAL A 1 98 ? 17.225 -9.698 -27.708 1.00 43.09 98 VAL A N 1
ATOM 710 C CA . VAL A 1 98 ? 16.214 -10.001 -28.749 1.00 43.09 98 VAL A CA 1
ATOM 711 C C . VAL A 1 98 ? 15.188 -10.966 -28.113 1.00 43.09 98 VAL A C 1
ATOM 713 O O . VAL A 1 98 ? 15.495 -12.132 -27.894 1.00 43.09 98 VAL A O 1
ATOM 716 N N . GLY A 1 99 ? 13.962 -10.496 -27.830 1.00 41.47 99 GLY A N 1
ATOM 717 C CA . GLY A 1 99 ? 12.815 -11.355 -27.454 1.00 41.47 99 GLY A CA 1
ATOM 718 C C . GLY A 1 99 ? 12.099 -10.971 -26.150 1.00 41.47 99 GLY A C 1
ATOM 719 O O . GLY A 1 99 ? 12.252 -11.611 -25.117 1.00 41.47 99 GLY A O 1
ATOM 720 N N . SER A 1 100 ? 11.288 -9.916 -26.220 1.00 48.31 100 SER A N 1
ATOM 721 C CA . SER A 1 100 ? 10.685 -9.137 -25.129 1.00 48.31 100 SER A CA 1
ATOM 722 C C . SER A 1 100 ? 9.436 -9.746 -24.451 1.00 48.31 100 SER A C 1
ATOM 724 O O . SER A 1 100 ? 8.379 -9.113 -24.441 1.00 48.31 100 SER A O 1
ATOM 726 N N . ALA A 1 101 ? 9.516 -10.950 -23.880 1.00 44.94 101 ALA A N 1
ATOM 727 C CA . ALA A 1 101 ? 8.406 -11.502 -23.080 1.00 44.94 101 ALA A CA 1
ATOM 728 C C . ALA A 1 101 ? 8.763 -11.668 -21.594 1.00 44.94 101 ALA A C 1
ATOM 730 O O . ALA A 1 101 ? 8.046 -11.151 -20.744 1.00 44.94 101 ALA A O 1
ATOM 731 N N . GLY A 1 102 ? 9.906 -12.290 -21.279 1.00 44.94 102 GLY A N 1
ATOM 732 C CA . GLY A 1 102 ? 10.282 -12.612 -19.893 1.00 44.94 102 GLY A CA 1
ATOM 733 C C . GLY A 1 102 ? 10.587 -11.396 -19.008 1.00 44.94 102 GLY A C 1
ATOM 734 O O . GLY A 1 102 ? 10.069 -11.306 -17.899 1.00 44.94 102 GLY A O 1
ATOM 735 N N . THR A 1 103 ? 11.345 -10.412 -19.509 1.00 47.28 103 THR A N 1
ATOM 736 C CA . THR A 1 103 ? 11.701 -9.204 -18.735 1.00 47.28 103 THR A CA 1
ATOM 737 C C . THR A 1 103 ? 10.472 -8.352 -18.401 1.00 47.28 103 THR A C 1
ATOM 739 O O . THR A 1 103 ? 10.323 -7.879 -17.280 1.00 47.28 103 THR A O 1
ATOM 742 N N . LEU A 1 104 ? 9.541 -8.221 -19.356 1.00 48.53 104 LEU A N 1
ATOM 743 C CA . LEU A 1 104 ? 8.270 -7.511 -19.172 1.00 48.53 104 LEU A CA 1
ATOM 744 C C . LEU A 1 104 ? 7.348 -8.222 -18.177 1.00 48.53 104 LEU A C 1
ATOM 746 O O . LEU A 1 104 ? 6.580 -7.565 -17.481 1.00 48.53 104 LEU A O 1
ATOM 750 N N . GLU A 1 105 ? 7.401 -9.549 -18.111 1.00 58.94 105 GLU A N 1
ATOM 751 C CA . GLU A 1 105 ? 6.601 -10.341 -17.181 1.00 58.94 105 GLU A CA 1
ATOM 752 C C . GLU A 1 105 ? 7.144 -10.239 -15.751 1.00 58.94 105 GLU A C 1
ATOM 754 O O . GLU A 1 105 ? 6.365 -10.088 -14.811 1.00 58.94 105 GLU A O 1
ATOM 759 N N . PHE A 1 106 ? 8.471 -10.211 -15.589 1.00 58.69 106 PHE A N 1
ATOM 760 C CA . PHE A 1 106 ? 9.108 -9.996 -14.294 1.00 58.69 106 PHE A CA 1
ATOM 761 C C . PHE A 1 106 ? 8.930 -8.565 -13.782 1.00 58.69 106 PHE A C 1
ATOM 763 O O . PHE A 1 106 ? 8.519 -8.402 -12.641 1.00 58.69 106 PHE A O 1
ATOM 770 N N . ASP A 1 107 ? 9.147 -7.527 -14.593 1.00 55.12 107 ASP A N 1
ATOM 771 C CA . ASP A 1 107 ? 8.920 -6.141 -14.150 1.00 55.12 107 ASP A CA 1
ATOM 772 C C . ASP A 1 107 ? 7.444 -5.882 -13.823 1.00 55.12 107 ASP A C 1
ATOM 774 O O . ASP A 1 107 ? 7.134 -5.170 -12.868 1.00 55.12 107 ASP A O 1
ATOM 778 N N . ARG A 1 108 ? 6.515 -6.525 -14.546 1.00 62.41 108 ARG A N 1
ATOM 779 C CA . ARG A 1 108 ? 5.089 -6.528 -14.184 1.00 62.41 108 ARG A CA 1
ATOM 780 C C . ARG A 1 108 ? 4.839 -7.253 -12.867 1.00 62.41 108 ARG A C 1
ATOM 782 O O . ARG A 1 108 ? 4.150 -6.704 -12.013 1.00 62.41 108 ARG A O 1
ATOM 789 N N . LEU A 1 109 ? 5.410 -8.444 -12.672 1.00 64.25 109 LEU A N 1
ATOM 790 C CA . LEU A 1 109 ? 5.301 -9.186 -11.415 1.00 64.25 109 LEU A CA 1
ATOM 791 C C . LEU A 1 109 ? 5.847 -8.342 -10.256 1.00 64.25 109 LEU A C 1
ATOM 793 O O . LEU A 1 109 ? 5.142 -8.100 -9.283 1.00 64.25 109 LEU A O 1
ATOM 797 N N . MET A 1 110 ? 7.054 -7.805 -10.397 1.00 62.47 110 MET A N 1
ATOM 798 C CA . MET A 1 110 ? 7.737 -6.996 -9.391 1.00 62.47 110 MET A CA 1
ATOM 799 C C . MET A 1 110 ? 7.146 -5.596 -9.206 1.00 62.47 110 MET A C 1
ATOM 801 O O . MET A 1 110 ? 7.411 -4.965 -8.183 1.00 62.47 110 MET A O 1
ATOM 805 N N . GLY A 1 111 ? 6.354 -5.103 -10.159 1.00 59.38 111 GLY A N 1
ATOM 806 C CA . GLY A 1 111 ? 5.494 -3.931 -9.992 1.00 59.38 111 GLY A CA 1
ATOM 807 C C . GLY A 1 111 ? 4.299 -4.207 -9.075 1.00 59.38 111 GLY A C 1
ATOM 808 O O . GLY A 1 111 ? 3.834 -3.307 -8.389 1.00 59.38 111 GLY A O 1
ATOM 809 N N . THR A 1 112 ? 3.846 -5.463 -8.996 1.00 63.69 112 THR A N 1
ATOM 810 C CA . THR A 1 112 ? 2.767 -5.886 -8.081 1.00 63.69 112 THR A CA 1
ATOM 811 C C . THR A 1 112 ? 3.265 -6.392 -6.726 1.00 63.69 112 THR A C 1
ATOM 813 O O . THR A 1 112 ? 2.467 -6.595 -5.809 1.00 63.69 112 THR A O 1
ATOM 816 N N . VAL A 1 113 ? 4.576 -6.603 -6.587 1.00 66.06 113 VAL A N 1
ATOM 817 C CA . VAL A 1 113 ? 5.205 -7.060 -5.346 1.00 66.06 113 VAL A CA 1
ATOM 818 C C . VAL A 1 113 ? 5.372 -5.875 -4.397 1.00 66.06 113 VAL A C 1
ATOM 820 O O . VAL A 1 113 ? 6.050 -4.900 -4.709 1.00 66.06 113 VAL A O 1
ATOM 823 N N . GLY A 1 114 ? 4.787 -5.992 -3.210 1.00 67.25 114 GLY A N 1
ATOM 824 C CA . GLY A 1 114 ? 4.960 -5.054 -2.106 1.00 67.25 114 GLY A CA 1
ATOM 825 C C . GLY A 1 114 ? 5.089 -5.790 -0.777 1.00 67.25 114 GLY A C 1
ATOM 826 O O . GLY A 1 114 ? 4.800 -6.986 -0.690 1.00 67.25 114 GLY A O 1
ATOM 827 N N . SER A 1 115 ? 5.535 -5.079 0.256 1.00 69.88 115 SER A N 1
ATOM 828 C CA . SER A 1 115 ? 5.540 -5.585 1.626 1.00 69.88 115 SER A CA 1
ATOM 829 C C . SER A 1 115 ? 4.264 -5.151 2.343 1.00 69.88 115 SER A C 1
ATOM 831 O O . SER A 1 115 ? 3.822 -4.008 2.243 1.00 69.88 115 SER A O 1
ATOM 833 N N . GLU A 1 116 ? 3.652 -6.082 3.068 1.00 75.25 116 GLU A N 1
ATOM 834 C CA . GLU A 1 116 ? 2.459 -5.824 3.871 1.00 75.25 116 GLU A CA 1
ATOM 835 C C . GLU A 1 116 ? 2.759 -6.236 5.315 1.00 75.25 116 GLU A C 1
ATOM 837 O O . GLU A 1 116 ? 3.143 -7.378 5.578 1.00 75.25 116 GLU A O 1
ATOM 842 N N . LEU A 1 117 ? 2.603 -5.302 6.256 1.00 73.88 117 LEU A N 1
ATOM 843 C CA . LEU A 1 117 ? 2.829 -5.554 7.676 1.00 73.88 117 LEU A CA 1
ATOM 844 C C . LEU A 1 117 ? 1.500 -5.816 8.383 1.00 73.88 117 LEU A C 1
ATOM 846 O O . LEU A 1 117 ? 0.551 -5.044 8.265 1.00 73.88 117 LEU A O 1
ATOM 850 N N . TYR A 1 118 ? 1.454 -6.880 9.180 1.00 79.38 118 TYR A N 1
ATOM 851 C CA . TYR A 1 118 ? 0.265 -7.256 9.936 1.00 79.38 118 TYR A CA 1
ATOM 852 C C . TYR A 1 118 ? 0.557 -7.307 11.429 1.00 79.38 118 TYR A C 1
ATOM 854 O O . TYR A 1 118 ? 1.516 -7.935 11.875 1.00 79.38 118 TYR A O 1
ATOM 862 N N . SER A 1 119 ? -0.310 -6.680 12.222 1.00 79.38 119 SER A N 1
ATOM 863 C CA . SER A 1 119 ? -0.292 -6.832 13.675 1.00 79.38 119 SER A CA 1
ATOM 864 C C . SER A 1 119 ? -0.881 -8.178 14.101 1.00 79.38 119 SER A C 1
ATOM 866 O O . SER A 1 119 ? -1.693 -8.787 13.399 1.00 79.38 119 SER A O 1
ATOM 868 N N . ARG A 1 120 ? -0.492 -8.648 15.291 1.00 80.69 120 ARG A N 1
ATOM 869 C CA . ARG A 1 120 ? -1.017 -9.893 15.864 1.00 80.69 120 ARG A CA 1
ATOM 870 C C . ARG A 1 120 ? -2.545 -9.839 15.954 1.00 80.69 120 ARG A C 1
ATOM 872 O O . ARG A 1 120 ? -3.094 -8.946 16.584 1.00 80.69 120 ARG A O 1
ATOM 879 N N . GLY A 1 121 ? -3.203 -10.855 15.397 1.00 83.88 121 GLY A N 1
ATOM 880 C CA . GLY A 1 121 ? -4.663 -10.979 15.403 1.00 83.88 121 GLY A CA 1
ATOM 881 C C . GLY A 1 121 ? -5.342 -10.409 14.158 1.00 83.88 121 GLY A C 1
ATOM 882 O O . GLY A 1 121 ? -6.502 -10.738 13.923 1.00 83.88 121 GLY A O 1
ATOM 883 N N . ASN A 1 122 ? -4.629 -9.643 13.327 1.00 84.12 122 ASN A N 1
ATOM 884 C CA . ASN A 1 122 ? -5.172 -9.177 12.057 1.00 84.12 122 ASN A CA 1
ATOM 885 C C . ASN A 1 122 ? -5.332 -10.350 11.089 1.00 84.12 122 ASN A C 1
ATOM 887 O O . ASN A 1 122 ? -4.465 -11.222 10.973 1.00 84.12 122 ASN A O 1
ATOM 891 N N . VAL A 1 123 ? -6.448 -10.349 10.368 1.00 82.94 123 VAL A N 1
ATOM 892 C CA . VAL A 1 123 ? -6.677 -11.303 9.289 1.00 82.94 123 VAL A CA 1
ATOM 893 C C . VAL A 1 123 ? -5.831 -10.882 8.092 1.00 82.94 123 VAL A C 1
ATOM 895 O O . VAL A 1 123 ? -5.996 -9.786 7.566 1.00 82.94 123 VAL A O 1
ATOM 898 N N . VAL A 1 124 ? -4.921 -11.762 7.676 1.00 80.94 124 VAL A N 1
ATOM 899 C CA . VAL A 1 124 ? -3.970 -11.492 6.587 1.00 80.94 124 VAL A CA 1
ATOM 900 C C . VAL A 1 124 ? -4.644 -11.585 5.214 1.00 80.94 124 VAL A C 1
ATOM 902 O O . VAL A 1 124 ? -4.385 -10.766 4.338 1.00 80.94 124 VAL A O 1
ATOM 905 N N . ALA A 1 125 ? -5.540 -12.558 5.018 1.00 79.25 125 ALA A N 1
ATOM 906 C CA . ALA A 1 125 ? -6.311 -12.693 3.785 1.00 79.25 125 ALA A CA 1
ATOM 907 C C . ALA A 1 125 ? -7.624 -13.466 4.001 1.00 79.25 125 ALA A C 1
ATOM 909 O O . ALA A 1 125 ? -7.665 -14.433 4.762 1.00 79.25 125 ALA A O 1
ATOM 910 N N . LEU A 1 126 ? -8.671 -13.074 3.269 1.00 72.25 126 LEU A N 1
ATOM 911 C CA . LEU A 1 126 ? -9.915 -13.828 3.075 1.00 72.25 126 LEU A CA 1
ATOM 912 C C . LEU A 1 126 ? -10.149 -13.945 1.567 1.00 72.25 126 LEU A C 1
ATOM 914 O O . LEU A 1 126 ? -10.202 -12.922 0.893 1.00 72.25 126 LEU A O 1
ATOM 918 N N . GLY A 1 127 ? -10.246 -15.165 1.027 1.00 61.66 127 GLY A N 1
ATOM 919 C CA . GLY A 1 127 ? -10.429 -15.363 -0.421 1.00 61.66 127 GLY A CA 1
ATOM 920 C C . GLY A 1 127 ? -9.288 -14.764 -1.253 1.00 61.66 127 GLY A C 1
ATOM 921 O O . GLY A 1 127 ? -9.525 -13.987 -2.174 1.00 61.66 127 GLY A O 1
ATOM 922 N N . CYS A 1 128 ? -8.043 -15.061 -0.869 1.00 61.16 128 CYS A N 1
ATOM 923 C CA . CYS A 1 128 ? -6.850 -14.420 -1.418 1.00 61.16 128 CYS A CA 1
ATOM 924 C C . CYS A 1 128 ? -6.750 -14.600 -2.939 1.00 61.16 128 CYS A C 1
ATOM 926 O O . CYS A 1 128 ? -6.705 -15.725 -3.403 1.00 61.16 128 CYS A O 1
ATOM 928 N N . GLN A 1 129 ? -6.635 -13.521 -3.716 1.00 67.75 129 GLN A N 1
ATOM 929 C CA . GLN A 1 129 ? -6.323 -13.599 -5.156 1.00 67.75 129 GLN A CA 1
ATOM 930 C C . GLN A 1 129 ? -4.826 -13.416 -5.458 1.00 67.75 129 GLN A C 1
ATOM 932 O O . GLN A 1 129 ? -4.419 -13.407 -6.615 1.00 67.75 129 GLN A O 1
ATOM 937 N N . ARG A 1 130 ? -3.996 -13.248 -4.421 1.00 75.12 130 ARG A N 1
ATOM 938 C CA . ARG A 1 130 ? -2.558 -12.966 -4.539 1.00 75.12 130 ARG A CA 1
ATOM 939 C C . ARG A 1 130 ? -1.731 -14.110 -3.963 1.00 75.12 130 ARG A C 1
ATOM 941 O O . ARG A 1 130 ? -2.131 -14.727 -2.978 1.00 75.12 130 ARG A O 1
ATOM 948 N N . LEU A 1 131 ? -0.568 -14.373 -4.549 1.00 77.19 131 LEU A N 1
ATOM 949 C CA . LEU A 1 131 ? 0.455 -15.198 -3.911 1.00 77.19 131 LEU A CA 1
ATOM 950 C C . LEU A 1 131 ? 1.210 -14.337 -2.892 1.00 77.19 131 LEU A C 1
ATOM 952 O O . LEU A 1 131 ? 1.564 -13.198 -3.182 1.00 77.19 131 LEU A O 1
ATOM 956 N N . ARG A 1 132 ? 1.440 -14.875 -1.698 1.00 82.62 132 ARG A N 1
ATOM 957 C CA . ARG A 1 132 ? 2.142 -14.212 -0.597 1.00 82.62 132 ARG A CA 1
ATOM 958 C C . ARG A 1 132 ? 3.250 -15.120 -0.090 1.00 82.62 132 ARG A C 1
ATOM 960 O O . ARG A 1 132 ? 3.071 -16.336 -0.062 1.00 82.62 132 ARG A O 1
ATOM 967 N N . VAL A 1 133 ? 4.355 -14.522 0.341 1.00 84.56 133 VAL A N 1
ATOM 968 C CA . VAL A 1 133 ? 5.437 -15.195 1.068 1.00 84.56 133 VAL A CA 1
ATOM 969 C C . VAL A 1 133 ? 5.509 -14.619 2.476 1.00 84.56 133 VAL A C 1
ATOM 971 O O . VAL A 1 133 ? 5.373 -13.409 2.659 1.00 84.56 133 VAL A O 1
ATOM 974 N N . VAL A 1 134 ? 5.674 -15.472 3.482 1.00 84.12 134 VAL A N 1
ATOM 975 C CA . VAL A 1 134 ? 5.922 -15.014 4.850 1.00 84.12 134 VAL A CA 1
ATOM 976 C C . VAL A 1 134 ? 7.397 -14.656 4.951 1.00 84.12 134 VAL A C 1
ATOM 978 O O . VAL A 1 134 ? 8.251 -15.533 4.949 1.00 84.12 134 VAL A O 1
ATOM 981 N N . GLU A 1 135 ? 7.702 -13.368 5.027 1.00 81.06 135 GLU A N 1
ATOM 982 C CA . GLU A 1 135 ? 9.081 -12.906 5.195 1.00 81.06 135 GLU A CA 1
ATOM 983 C C . GLU A 1 135 ? 9.552 -13.052 6.645 1.00 81.06 135 GLU A C 1
ATOM 985 O O . GLU A 1 135 ? 10.668 -13.485 6.878 1.00 81.06 135 GLU A O 1
ATOM 990 N N . HIS A 1 136 ? 8.689 -12.749 7.618 1.00 82.06 136 HIS A N 1
ATOM 991 C CA . HIS A 1 136 ? 8.986 -12.881 9.042 1.00 82.06 136 HIS A CA 1
ATOM 992 C C . HIS A 1 136 ? 7.738 -13.256 9.845 1.00 82.06 136 HIS A C 1
ATOM 994 O O . HIS A 1 136 ? 6.615 -12.859 9.527 1.00 82.06 136 HIS A O 1
ATOM 1000 N N . GLY A 1 137 ? 7.947 -13.981 10.944 1.00 88.56 137 GLY A N 1
ATOM 1001 C CA . GLY A 1 137 ? 6.888 -14.368 11.873 1.00 88.56 137 GLY A CA 1
ATOM 1002 C C . GLY A 1 137 ? 6.136 -15.633 11.455 1.00 88.56 137 GLY A C 1
ATOM 1003 O O . GLY A 1 137 ? 6.685 -16.532 10.819 1.00 88.56 137 GLY A O 1
ATOM 1004 N N . GLN A 1 138 ? 4.879 -15.739 11.893 1.00 90.38 138 GLN A N 1
ATOM 1005 C CA . GLN A 1 138 ? 4.031 -16.896 11.610 1.00 90.38 138 GLN A CA 1
ATOM 1006 C C . GLN A 1 138 ? 2.560 -16.501 11.498 1.00 90.38 138 GLN A C 1
ATOM 1008 O O . GLN A 1 138 ? 2.078 -15.630 12.229 1.00 90.38 138 GLN A O 1
ATOM 1013 N N . CYS A 1 139 ? 1.822 -17.198 10.639 1.00 88.50 139 CYS A N 1
ATOM 1014 C CA . CYS A 1 139 ? 0.375 -17.061 10.528 1.00 88.50 139 CYS A CA 1
ATOM 1015 C C . CYS A 1 139 ? -0.310 -18.415 10.731 1.00 88.50 139 CYS A C 1
ATOM 1017 O O . CYS A 1 139 ? 0.219 -19.475 10.399 1.00 88.50 139 CYS A O 1
ATOM 1019 N N . SER A 1 140 ? -1.521 -18.384 11.287 1.00 89.56 140 SER A N 1
ATOM 1020 C CA . SER A 1 140 ? -2.386 -19.563 11.360 1.00 89.56 140 SER A CA 1
ATOM 1021 C C . SER A 1 140 ? -3.409 -19.503 10.234 1.00 89.56 140 SER A C 1
ATOM 1023 O O . SER A 1 140 ? -4.129 -18.517 10.108 1.00 89.56 140 SER A O 1
ATOM 1025 N N . VAL A 1 141 ? -3.492 -20.565 9.440 1.00 87.94 141 VAL A N 1
ATOM 1026 C CA . VAL A 1 141 ? -4.519 -20.738 8.410 1.00 87.94 141 VAL A CA 1
ATOM 1027 C C . VAL A 1 141 ? -5.731 -21.383 9.066 1.00 87.94 141 VAL A C 1
ATOM 1029 O O . VAL A 1 141 ? -5.596 -22.403 9.750 1.00 87.94 141 VAL A O 1
ATOM 1032 N N . ALA A 1 142 ? -6.911 -20.801 8.868 1.00 86.31 142 ALA A N 1
ATOM 1033 C CA . ALA A 1 142 ? -8.161 -21.316 9.407 1.00 86.31 142 ALA A CA 1
ATOM 1034 C C . ALA A 1 142 ? -9.208 -21.499 8.305 1.00 86.31 142 ALA A C 1
ATOM 1036 O O . ALA A 1 142 ? -9.367 -20.635 7.449 1.00 86.31 142 ALA A O 1
ATOM 1037 N N . ARG A 1 143 ? -9.957 -22.605 8.368 1.00 84.44 143 ARG A N 1
ATOM 1038 C CA . ARG A 1 143 ? -11.073 -22.914 7.466 1.00 84.44 143 ARG A CA 1
ATOM 1039 C C . ARG A 1 143 ? -12.298 -23.278 8.295 1.00 84.44 143 ARG A C 1
ATOM 1041 O O . ARG A 1 143 ? -12.218 -24.127 9.182 1.00 84.44 143 ARG A O 1
ATOM 1048 N N . GLY A 1 144 ? -13.419 -22.594 8.058 1.00 83.94 144 GLY A N 1
ATOM 1049 C CA . GLY A 1 144 ? -14.644 -22.781 8.849 1.00 83.94 144 GLY A CA 1
ATOM 1050 C C . GLY A 1 144 ? -14.444 -22.542 10.355 1.00 83.94 144 GLY A C 1
ATOM 1051 O O . GLY A 1 144 ? -14.964 -23.298 11.171 1.00 83.94 144 GLY A O 1
ATOM 1052 N N . GLY A 1 145 ? -13.620 -21.555 10.728 1.00 84.62 145 GLY A N 1
ATOM 1053 C CA . GLY A 1 145 ? -13.320 -21.220 12.128 1.00 84.62 145 GLY A CA 1
ATOM 1054 C C . GLY A 1 145 ? -12.357 -22.176 12.846 1.00 84.62 145 GLY A C 1
ATOM 1055 O O . GLY A 1 145 ? -12.074 -21.976 14.025 1.00 84.62 145 GLY A O 1
ATOM 1056 N N . ARG A 1 146 ? -11.825 -23.201 12.167 1.00 87.12 146 ARG A N 1
ATOM 1057 C CA . ARG A 1 146 ? -10.852 -24.149 12.734 1.00 87.12 146 ARG A CA 1
ATOM 1058 C C . ARG A 1 146 ? -9.472 -23.935 12.126 1.00 87.12 146 ARG A C 1
ATOM 1060 O O . ARG A 1 146 ? -9.360 -23.820 10.909 1.00 87.12 146 ARG A O 1
ATOM 1067 N N . LYS A 1 147 ? -8.422 -23.923 12.955 1.00 90.06 147 LYS A N 1
ATOM 1068 C CA . LYS A 1 147 ? -7.027 -23.892 12.482 1.00 90.06 147 LYS A CA 1
ATOM 1069 C C . LYS A 1 147 ? -6.728 -25.182 11.712 1.00 90.06 147 LYS A C 1
ATOM 1071 O O . LYS A 1 147 ? -6.925 -26.268 12.248 1.00 90.06 147 LYS A O 1
ATOM 1076 N N . VAL A 1 148 ? -6.252 -25.046 10.477 1.00 91.81 148 VAL A N 1
ATOM 1077 C CA . VAL A 1 148 ? -5.898 -26.168 9.589 1.00 91.81 148 VAL A CA 1
ATOM 1078 C C . VAL A 1 148 ? -4.396 -26.278 9.358 1.00 91.81 148 VAL A C 1
ATOM 1080 O O . VAL A 1 148 ? -3.891 -27.378 9.159 1.00 91.81 148 VAL A O 1
ATOM 1083 N N . ARG A 1 149 ? -3.669 -25.157 9.402 1.00 89.75 149 ARG A N 1
ATOM 1084 C CA . ARG A 1 149 ? -2.226 -25.123 9.146 1.00 89.75 149 ARG A CA 1
ATOM 1085 C C . ARG A 1 149 ? -1.573 -23.935 9.848 1.00 89.75 149 ARG A C 1
ATOM 1087 O O . ARG A 1 149 ? -2.232 -22.956 10.193 1.00 89.75 149 ARG A O 1
ATOM 1094 N N . GLU A 1 150 ? -0.271 -24.032 10.069 1.00 92.38 150 GLU A N 1
ATOM 1095 C CA . GLU A 1 150 ? 0.598 -22.911 10.417 1.00 92.38 150 GLU A CA 1
ATOM 1096 C C . GLU A 1 150 ? 1.575 -22.676 9.264 1.00 92.38 150 GLU A C 1
ATOM 1098 O O . GLU A 1 150 ? 2.066 -23.640 8.675 1.00 92.38 150 GLU A O 1
ATOM 1103 N N . ILE A 1 151 ? 1.792 -21.410 8.924 1.00 91.06 151 ILE A N 1
ATOM 1104 C CA . ILE A 1 151 ? 2.758 -20.962 7.918 1.00 91.06 151 ILE A CA 1
ATOM 1105 C C . ILE A 1 151 ? 3.789 -20.061 8.595 1.00 91.06 151 ILE A C 1
ATOM 1107 O O . ILE A 1 151 ? 3.436 -19.265 9.471 1.00 91.06 151 ILE A O 1
ATOM 1111 N N . ARG A 1 152 ? 5.056 -20.235 8.234 1.00 91.94 152 ARG A N 1
ATOM 1112 C CA . ARG A 1 152 ? 6.226 -19.604 8.861 1.00 91.94 152 ARG A CA 1
ATOM 1113 C C . ARG A 1 152 ? 7.091 -18.921 7.813 1.00 91.94 152 ARG A C 1
ATOM 1115 O O . ARG A 1 152 ? 6.834 -19.053 6.6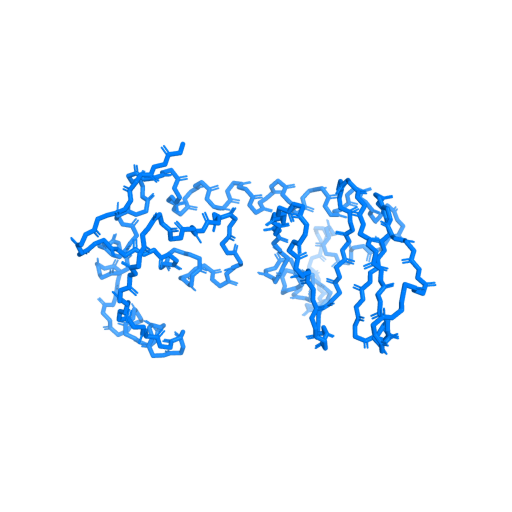26 1.00 91.94 152 ARG A O 1
ATOM 1122 N N . GLU A 1 153 ? 8.109 -18.203 8.267 1.00 89.12 153 GLU A N 1
ATOM 1123 C CA . GLU A 1 153 ? 9.127 -17.587 7.414 1.00 89.12 153 GLU A CA 1
ATOM 1124 C C . GLU A 1 153 ? 9.605 -18.521 6.282 1.00 89.12 153 GLU A C 1
ATOM 1126 O O . GLU A 1 153 ? 9.991 -19.665 6.524 1.00 89.12 153 GLU A O 1
ATOM 1131 N N . GLY A 1 154 ? 9.517 -18.029 5.043 1.00 81.06 154 GLY A N 1
ATOM 1132 C CA . GLY A 1 154 ? 9.793 -18.757 3.803 1.00 81.06 154 GLY A CA 1
ATOM 1133 C C . GLY A 1 154 ? 8.596 -19.497 3.188 1.00 81.06 154 GLY A C 1
ATOM 1134 O O . GLY A 1 154 ? 8.662 -19.865 2.016 1.00 81.06 154 GLY A O 1
ATOM 1135 N N . ASP A 1 155 ? 7.492 -19.700 3.917 1.00 83.31 155 ASP A N 1
ATOM 1136 C CA . ASP A 1 155 ? 6.298 -20.354 3.372 1.00 83.31 155 ASP A CA 1
ATOM 1137 C C . ASP A 1 155 ? 5.506 -19.427 2.439 1.00 83.31 155 ASP A C 1
ATOM 1139 O O . ASP A 1 155 ? 5.342 -18.230 2.696 1.00 83.31 155 ASP A O 1
ATOM 1143 N N . PHE A 1 156 ? 4.916 -20.021 1.398 1.00 84.12 156 PHE A N 1
ATOM 1144 C CA . PHE A 1 156 ? 4.008 -19.350 0.468 1.00 84.12 156 PHE A CA 1
ATOM 1145 C C . PHE A 1 156 ? 2.546 -19.735 0.721 1.00 84.12 156 PHE A C 1
ATOM 1147 O O . PHE A 1 156 ? 2.237 -20.873 1.084 1.00 84.12 156 PHE A O 1
ATOM 1154 N N . PHE A 1 157 ? 1.626 -18.804 0.475 1.00 83.31 157 PHE A N 1
ATOM 1155 C CA . PHE A 1 157 ? 0.183 -19.060 0.481 1.00 83.31 157 PHE A CA 1
ATOM 1156 C C . PHE A 1 157 ? -0.552 -18.144 -0.506 1.00 83.31 157 PHE A C 1
ATOM 1158 O O . PHE A 1 157 ? -0.083 -17.054 -0.821 1.00 83.31 157 PHE A O 1
ATOM 1165 N N . GLY A 1 158 ? -1.701 -18.582 -1.023 1.00 78.00 158 GLY A N 1
ATOM 1166 C CA . GLY A 1 158 ? -2.407 -17.867 -2.088 1.00 78.00 158 GLY A CA 1
ATOM 1167 C C . GLY A 1 158 ? -3.772 -18.475 -2.433 1.00 78.00 158 GLY A C 1
ATOM 1168 O O . GLY A 1 158 ? -4.318 -19.201 -1.601 1.00 78.00 158 GLY A O 1
ATOM 1169 N N . PRO A 1 159 ? -4.333 -18.185 -3.623 1.00 64.56 159 PRO A N 1
ATOM 1170 C CA . PRO A 1 159 ? -5.720 -18.512 -3.986 1.00 64.56 159 PRO A CA 1
ATOM 1171 C C . PRO A 1 159 ? -6.130 -19.975 -3.840 1.00 64.56 159 PRO A C 1
ATOM 1173 O O . PRO A 1 159 ? -7.289 -20.249 -3.547 1.00 64.56 159 PRO A O 1
ATOM 1176 N N . GLU A 1 160 ? -5.196 -20.911 -3.968 1.00 60.88 160 GLU A N 1
ATOM 1177 C CA . GLU A 1 160 ? -5.493 -22.343 -3.838 1.00 60.88 160 GLU A CA 1
ATOM 1178 C C . GLU A 1 160 ? -5.415 -22.870 -2.393 1.00 60.88 160 GLU A C 1
ATOM 1180 O O . GLU A 1 160 ? -5.665 -24.047 -2.145 1.00 60.88 160 GLU A O 1
ATOM 1185 N N . VAL A 1 161 ? -5.075 -22.017 -1.418 1.00 50.69 161 VAL A N 1
ATOM 1186 C CA . VAL A 1 161 ? -4.863 -22.403 -0.007 1.00 50.69 161 VAL A CA 1
ATOM 1187 C C . VAL A 1 161 ? -6.067 -22.043 0.893 1.00 50.69 161 VAL A C 1
ATOM 1189 O O . VAL A 1 161 ? -5.990 -22.206 2.112 1.00 50.69 161 VAL A O 1
ATOM 1192 N N . ALA A 1 162 ? -7.186 -21.574 0.322 1.00 42.22 162 ALA A N 1
ATOM 1193 C CA . ALA A 1 162 ? -8.413 -21.193 1.046 1.00 42.22 162 ALA A CA 1
ATOM 1194 C C . ALA A 1 162 ? -9.451 -22.331 1.167 1.00 42.22 162 ALA A C 1
ATOM 1196 O O . ALA A 1 162 ? -9.725 -23.020 0.160 1.00 42.22 162 ALA A O 1
#

Organism: NCBI:txid89044